Protein AF-A0A847VNG2-F1 (afdb_monomer_lite)

Secondary structure (DSSP, 8-state):
-HHHHHHHHHHHHHHHHHHHHHHPPPP--HHHHHHHH--TTEEEEEETTEEEEEE--S-TT-SS-----

Sequence (69 aa):
MSVWLLRLLGALLVLSAVALALSRAPDRSVESLVARWAPPPSDFVEVNGMVVHVRDQGPRGDPLPIVLI

Radius of gyration: 24.05 Å; chains: 1; bounding box: 44×31×66 Å

pLDDT: mean 94.1, std 4.8, range [62.62, 98.62]

Structure (mmCIF, N/CA/C/O backbone):
data_AF-A0A847VNG2-F1
#
_entry.id   AF-A0A847VNG2-F1
#
loop_
_atom_site.group_PDB
_atom_site.id
_atom_site.type_symbol
_atom_site.label_atom_id
_atom_site.label_alt_id
_atom_site.label_comp_id
_atom_site.label_asym_id
_atom_site.label_entity_id
_atom_site.label_seq_id
_atom_site.pdbx_PDB_ins_code
_atom_site.Cartn_x
_atom_site.Cartn_y
_atom_site.Cartn_z
_atom_site.occupancy
_atom_site.B_iso_or_equiv
_atom_site.auth_seq_id
_atom_site.auth_comp_id
_atom_site.auth_asym_id
_atom_site.auth_atom_id
_atom_site.pdbx_PDB_model_num
ATOM 1 N N . MET A 1 1 ? 23.909 21.620 -38.746 1.00 62.62 1 MET A N 1
ATOM 2 C CA . MET A 1 1 ? 22.996 21.684 -37.578 1.00 62.62 1 MET A CA 1
ATOM 3 C C . MET A 1 1 ? 21.983 20.538 -37.502 1.00 62.62 1 MET A C 1
ATOM 5 O O . MET A 1 1 ? 21.847 19.980 -36.426 1.00 62.62 1 MET A O 1
ATOM 9 N N . SER A 1 2 ? 21.311 20.142 -38.592 1.00 82.44 2 SER A N 1
ATOM 10 C CA . SER A 1 2 ? 20.198 19.165 -38.545 1.00 82.44 2 SER A CA 1
ATOM 11 C C . SER A 1 2 ? 20.556 17.761 -38.004 1.00 82.44 2 SER A C 1
ATOM 13 O O . SER A 1 2 ? 19.878 17.251 -37.118 1.00 82.44 2 SER A O 1
ATOM 15 N N . VAL A 1 3 ? 21.669 17.156 -38.442 1.00 91.56 3 VAL A N 1
ATOM 16 C CA . VAL A 1 3 ? 22.041 15.778 -38.036 1.00 91.56 3 VAL A CA 1
ATOM 17 C C . VAL A 1 3 ? 22.318 15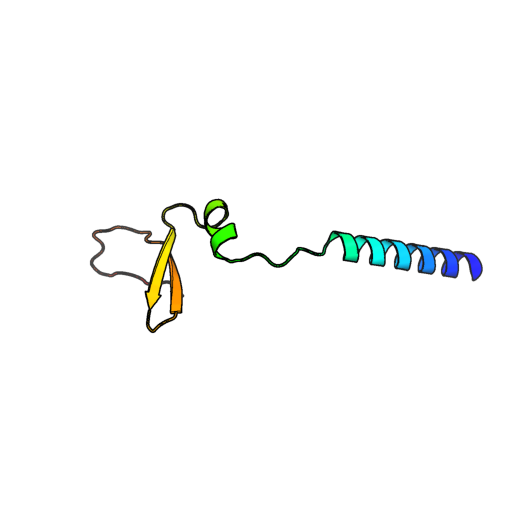.652 -36.532 1.00 91.56 3 VAL A C 1
ATOM 19 O O . VAL A 1 3 ? 21.979 14.642 -35.924 1.00 91.56 3 VAL A O 1
ATOM 22 N N . TRP A 1 4 ? 22.900 16.680 -35.910 1.00 95.12 4 TRP A N 1
ATOM 23 C CA . TRP A 1 4 ? 23.152 16.687 -34.466 1.00 95.12 4 TRP A CA 1
ATOM 24 C C . TRP A 1 4 ? 21.860 16.795 -33.658 1.00 95.12 4 TRP A C 1
ATOM 26 O O . TRP A 1 4 ? 21.706 16.075 -32.677 1.00 95.12 4 TRP A O 1
ATOM 36 N N . LEU A 1 5 ? 20.906 17.618 -34.107 1.00 95.94 5 LEU A N 1
ATOM 37 C CA . LEU A 1 5 ? 19.594 17.724 -33.471 1.00 95.94 5 LEU A CA 1
ATOM 38 C C . LEU A 1 5 ? 18.815 16.404 -33.563 1.00 95.94 5 LEU A C 1
ATOM 40 O O . LEU A 1 5 ? 18.263 1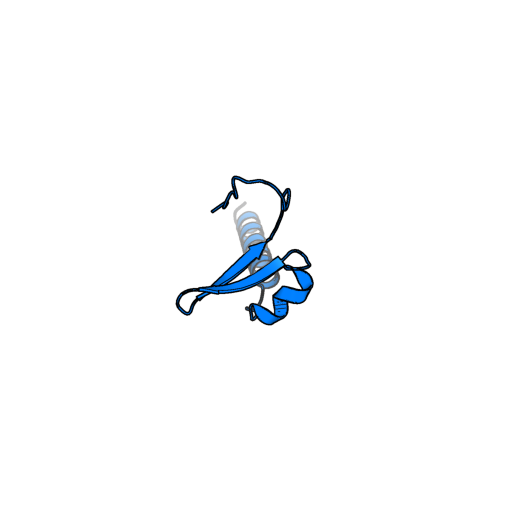5.952 -32.565 1.00 95.94 5 LEU A O 1
ATOM 44 N N . LEU A 1 6 ? 18.836 15.744 -34.726 1.00 95.94 6 LEU A N 1
ATOM 45 C CA . LEU A 1 6 ? 18.201 14.434 -34.910 1.00 95.94 6 LEU A CA 1
ATOM 46 C C . LEU A 1 6 ? 18.843 13.348 -34.034 1.00 95.94 6 LEU A C 1
ATOM 48 O O . LEU A 1 6 ? 18.133 12.524 -33.464 1.00 95.94 6 LEU A O 1
ATOM 52 N N . ARG A 1 7 ? 20.173 13.363 -33.876 1.00 97.06 7 ARG A N 1
ATOM 53 C CA . ARG A 1 7 ? 20.883 12.446 -32.968 1.00 97.06 7 ARG A CA 1
ATOM 54 C C . ARG A 1 7 ? 20.515 12.680 -31.507 1.00 97.06 7 ARG A C 1
ATOM 56 O O . ARG A 1 7 ? 20.285 11.710 -30.794 1.00 97.06 7 ARG A O 1
ATOM 63 N N . LEU A 1 8 ? 20.436 13.939 -31.074 1.00 97.94 8 LEU A N 1
ATOM 64 C CA . LEU A 1 8 ? 20.025 14.285 -29.711 1.00 97.94 8 LEU A CA 1
ATOM 65 C C . LEU A 1 8 ? 18.579 13.869 -29.442 1.00 97.94 8 LEU A C 1
ATOM 67 O O . LEU A 1 8 ? 18.309 13.266 -28.408 1.00 97.94 8 LEU A O 1
ATOM 71 N N . LEU A 1 9 ? 17.670 14.121 -30.387 1.00 97.81 9 LEU A N 1
ATOM 72 C CA . LEU A 1 9 ? 16.278 13.693 -30.273 1.00 97.81 9 LEU A CA 1
ATOM 73 C C . LEU A 1 9 ? 16.164 12.164 -30.217 1.00 97.81 9 LEU A C 1
ATOM 75 O O . LEU A 1 9 ? 15.462 11.635 -29.361 1.00 97.81 9 LEU A O 1
ATOM 79 N N . GLY A 1 10 ? 16.888 11.449 -31.082 1.00 98.12 10 GLY A N 1
ATOM 80 C CA . GLY A 1 10 ? 16.929 9.987 -31.063 1.00 98.12 10 GLY A CA 1
ATOM 81 C C . GLY A 1 10 ? 17.478 9.435 -29.746 1.00 98.12 10 GLY A C 1
ATOM 82 O O . GLY A 1 10 ? 16.882 8.531 -29.166 1.00 98.12 10 GLY A O 1
ATOM 83 N N . ALA A 1 11 ? 18.567 10.013 -29.231 1.00 98.31 11 ALA A N 1
ATOM 84 C CA . ALA A 1 11 ? 19.131 9.633 -27.939 1.00 98.31 11 ALA A CA 1
ATOM 85 C C . ALA A 1 11 ? 18.142 9.884 -26.795 1.00 98.31 11 ALA A C 1
ATOM 87 O O . ALA A 1 11 ? 17.953 9.011 -25.951 1.00 98.31 11 ALA A O 1
ATOM 88 N N . LEU A 1 12 ? 17.468 11.037 -26.796 1.00 98.50 12 LEU A N 1
ATOM 89 C CA . LEU A 1 12 ? 16.451 11.361 -25.801 1.00 98.50 12 LEU A CA 1
ATOM 90 C C . LEU A 1 12 ? 15.295 10.356 -25.842 1.00 98.50 12 LEU A C 1
ATOM 92 O O . LEU A 1 12 ? 14.914 9.847 -24.796 1.00 98.50 12 LEU A O 1
ATOM 96 N N . LEU A 1 13 ? 14.795 10.004 -27.030 1.00 98.56 13 LEU A N 1
ATOM 97 C CA . LEU A 1 13 ? 13.730 9.007 -27.185 1.00 98.56 13 LEU A CA 1
ATOM 98 C C . LEU A 1 13 ? 14.135 7.633 -26.640 1.00 98.56 13 LEU A C 1
ATOM 100 O O . LEU A 1 13 ? 13.355 7.010 -25.920 1.00 98.56 13 LEU A O 1
ATOM 104 N N . VAL A 1 14 ? 15.354 7.174 -26.939 1.00 98.44 14 VAL A N 1
ATOM 105 C CA . VAL A 1 14 ? 15.869 5.897 -26.416 1.00 98.44 14 VAL A CA 1
ATOM 106 C C . VAL A 1 14 ? 15.989 5.946 -24.894 1.00 98.44 14 VAL A C 1
ATOM 108 O O . VAL A 1 14 ? 15.519 5.034 -24.215 1.00 98.44 14 VAL A O 1
ATOM 111 N N . LEU A 1 15 ? 16.560 7.019 -24.342 1.00 98.62 15 LEU A N 1
ATOM 112 C CA . LEU A 1 15 ? 16.691 7.188 -22.894 1.00 98.62 15 LEU A CA 1
ATOM 113 C C . LEU A 1 15 ? 15.324 7.240 -22.204 1.00 98.62 15 LEU A C 1
ATOM 115 O O . LEU A 1 15 ? 15.139 6.593 -21.175 1.00 98.62 15 LEU A O 1
ATOM 119 N N . SER A 1 16 ? 14.352 7.947 -22.781 1.00 98.38 16 SER A N 1
ATOM 120 C CA . SER A 1 16 ? 12.984 8.003 -22.262 1.00 98.38 16 SER A CA 1
ATOM 121 C C . SER A 1 16 ? 12.295 6.639 -22.303 1.00 98.38 16 SER A C 1
ATOM 123 O O . SER A 1 16 ? 11.652 6.261 -21.326 1.00 98.38 16 SER A O 1
ATOM 125 N N . ALA A 1 17 ? 12.455 5.872 -23.386 1.00 98.12 17 ALA A N 1
ATOM 126 C CA . ALA A 1 17 ? 11.892 4.526 -23.486 1.00 98.12 17 ALA A CA 1
ATOM 127 C C . ALA A 1 17 ? 12.482 3.580 -22.426 1.00 98.12 17 ALA A C 1
ATOM 129 O O . ALA A 1 17 ? 11.742 2.844 -21.773 1.00 98.12 17 ALA A O 1
ATOM 130 N N . VAL A 1 18 ? 13.799 3.643 -22.203 1.00 98.31 18 VAL A N 1
ATOM 131 C CA . VAL A 1 18 ? 14.472 2.875 -21.144 1.00 98.31 18 VAL A CA 1
ATOM 132 C C . VAL A 1 18 ? 13.981 3.303 -19.761 1.00 98.31 18 VAL A C 1
ATOM 134 O O . VAL A 1 18 ? 13.640 2.450 -18.945 1.00 98.31 18 VAL A O 1
ATOM 137 N N . ALA A 1 19 ? 13.891 4.609 -19.500 1.00 98.06 19 ALA A N 1
ATOM 138 C CA . ALA A 1 19 ? 13.406 5.125 -18.223 1.00 98.06 19 ALA A CA 1
ATOM 139 C C . ALA A 1 19 ? 11.971 4.663 -17.925 1.00 98.06 19 ALA A C 1
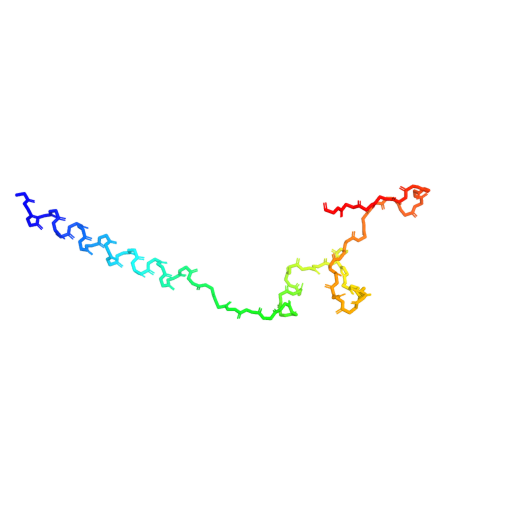ATOM 141 O O . ALA A 1 19 ? 11.687 4.247 -16.804 1.00 98.06 19 ALA A O 1
ATOM 142 N N . LEU A 1 20 ? 11.089 4.669 -18.929 1.00 97.38 20 LEU A N 1
ATOM 143 C CA . LEU A 1 20 ? 9.716 4.183 -18.792 1.00 97.38 20 LEU A CA 1
ATOM 144 C C . LEU A 1 20 ? 9.656 2.672 -18.525 1.00 97.38 20 LEU A C 1
ATOM 146 O O . LEU A 1 20 ? 8.853 2.212 -17.716 1.00 97.38 20 LEU A O 1
ATOM 150 N N . ALA A 1 21 ? 10.515 1.889 -19.181 1.00 96.00 21 ALA A N 1
ATOM 151 C CA . ALA A 1 21 ? 10.592 0.452 -18.938 1.00 96.00 21 ALA A CA 1
ATOM 152 C C . ALA A 1 21 ? 11.058 0.138 -17.505 1.00 96.00 21 ALA A C 1
ATOM 154 O O . ALA A 1 21 ? 10.526 -0.777 -16.877 1.00 96.00 21 ALA A O 1
ATOM 155 N N . LEU A 1 22 ? 12.015 0.911 -16.979 1.00 96.75 22 LEU A N 1
ATOM 156 C CA . LEU A 1 22 ? 12.548 0.749 -15.622 1.00 96.75 22 LEU A CA 1
ATOM 157 C C . LEU A 1 22 ? 11.622 1.297 -14.527 1.00 96.75 22 LEU A C 1
ATOM 159 O O . LEU A 1 22 ? 11.689 0.826 -13.395 1.00 96.75 22 LEU A O 1
ATOM 163 N N . SER A 1 23 ? 10.768 2.278 -14.833 1.00 96.62 23 SER A N 1
ATOM 164 C CA . SER A 1 23 ? 9.823 2.850 -13.862 1.00 96.62 23 SER A CA 1
ATOM 165 C C . SER A 1 23 ? 8.565 2.005 -13.663 1.00 96.62 23 SER A C 1
ATOM 167 O O . SER A 1 23 ? 7.812 2.232 -12.714 1.00 96.62 23 SER A O 1
ATOM 169 N N . ARG A 1 24 ? 8.325 1.020 -14.534 1.00 94.62 24 ARG A N 1
ATOM 170 C CA . ARG A 1 24 ? 7.183 0.119 -14.413 1.00 94.62 24 ARG A CA 1
ATOM 171 C C . ARG A 1 24 ? 7.300 -0.727 -13.142 1.00 94.62 24 ARG A C 1
ATOM 173 O O . ARG A 1 24 ? 8.199 -1.554 -13.012 1.00 94.62 24 ARG A O 1
ATOM 180 N N . ALA A 1 25 ? 6.314 -0.608 -12.259 1.00 93.00 25 ALA A N 1
ATOM 181 C CA . ALA A 1 25 ? 6.096 -1.556 -11.174 1.00 93.00 25 ALA A CA 1
ATOM 182 C C . ALA A 1 25 ? 5.083 -2.636 -11.606 1.00 93.00 25 ALA A C 1
ATOM 184 O O . ALA A 1 25 ? 4.116 -2.313 -12.299 1.00 93.00 25 ALA A O 1
ATOM 185 N N . PRO A 1 26 ? 5.287 -3.915 -11.242 1.00 91.88 26 PRO A N 1
ATOM 186 C CA . PRO A 1 26 ? 4.274 -4.943 -11.440 1.00 91.88 26 PRO A CA 1
ATOM 187 C C . PRO A 1 26 ? 3.129 -4.772 -10.440 1.00 91.88 26 PRO A C 1
ATOM 189 O O . PRO A 1 26 ? 3.360 -4.370 -9.295 1.00 91.88 26 PRO A O 1
ATOM 192 N N . ASP A 1 27 ? 1.927 -5.169 -10.848 1.00 94.81 27 ASP A N 1
ATOM 193 C CA . ASP A 1 27 ? 0.786 -5.256 -9.942 1.00 94.81 27 ASP A CA 1
ATOM 194 C C . ASP A 1 27 ? 1.064 -6.290 -8.841 1.00 94.81 27 ASP A C 1
ATOM 196 O O . ASP A 1 27 ? 1.672 -7.343 -9.064 1.00 94.81 27 ASP A O 1
ATOM 200 N N . ARG A 1 28 ? 0.647 -5.966 -7.618 1.00 94.12 28 ARG A N 1
ATOM 201 C CA . ARG A 1 28 ? 0.825 -6.788 -6.417 1.00 94.12 28 ARG A CA 1
ATOM 202 C C . ARG A 1 28 ? -0.525 -6.909 -5.731 1.00 94.12 28 ARG A C 1
ATOM 204 O O . ARG A 1 28 ? -1.278 -5.939 -5.700 1.00 94.12 28 ARG A O 1
ATOM 211 N N . SER A 1 29 ? -0.814 -8.070 -5.151 1.00 94.00 29 SER A N 1
ATOM 212 C CA . SER A 1 29 ? -2.001 -8.202 -4.308 1.00 94.00 29 SER A CA 1
ATOM 213 C C . SER A 1 29 ? -1.826 -7.371 -3.035 1.00 94.00 29 SER A C 1
ATOM 215 O O . SER A 1 29 ? -0.700 -7.212 -2.543 1.00 94.00 29 SER A O 1
ATOM 217 N N . VAL A 1 30 ? -2.925 -6.849 -2.494 1.00 90.56 30 VAL A N 1
ATOM 218 C CA . VAL A 1 30 ? -2.900 -6.007 -1.291 1.00 90.56 30 VAL A CA 1
ATOM 219 C C . VAL A 1 30 ? -2.322 -6.778 -0.104 1.00 90.56 30 VAL A C 1
ATOM 221 O O . VAL A 1 30 ? -1.476 -6.254 0.617 1.00 90.56 30 VAL A O 1
ATOM 224 N N . GLU A 1 31 ? -2.672 -8.054 0.041 1.00 92.12 31 GLU A N 1
ATOM 225 C CA . GLU A 1 31 ? -2.234 -8.932 1.134 1.00 92.12 31 GLU A CA 1
ATOM 226 C C . GLU A 1 31 ? -0.707 -9.067 1.167 1.00 92.12 31 GLU A C 1
ATOM 228 O O . GLU A 1 31 ? -0.099 -9.061 2.237 1.00 92.12 31 GLU A O 1
ATOM 233 N N . SER A 1 32 ? -0.065 -9.111 -0.007 1.00 94.81 32 SER A N 1
ATOM 234 C CA . SER A 1 32 ? 1.398 -9.186 -0.108 1.00 94.81 32 SER A CA 1
ATOM 235 C C . SER A 1 32 ? 2.103 -7.913 0.378 1.00 94.81 32 SER A C 1
ATOM 237 O O . SER A 1 3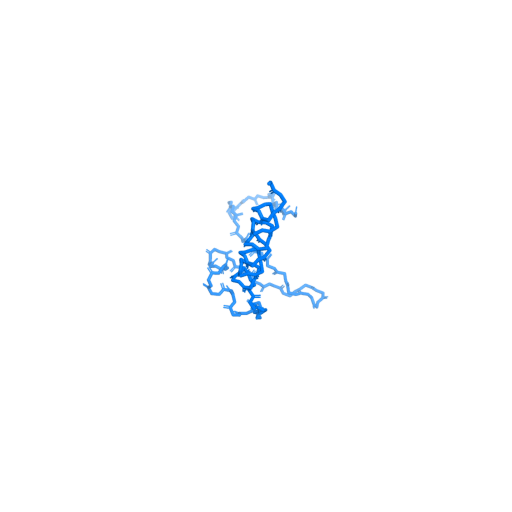2 ? 3.286 -7.944 0.724 1.00 94.81 32 SER A O 1
ATOM 239 N N . LEU A 1 33 ? 1.383 -6.789 0.399 1.00 94.19 33 LEU A N 1
ATOM 240 C CA . LEU A 1 33 ? 1.889 -5.474 0.779 1.00 94.19 33 LEU A CA 1
ATOM 241 C C . LEU A 1 33 ? 1.658 -5.162 2.263 1.00 94.19 33 LEU A C 1
ATOM 243 O O . LEU A 1 33 ? 2.431 -4.384 2.828 1.00 94.19 33 LEU A O 1
ATOM 247 N N . VAL A 1 34 ? 0.663 -5.790 2.904 1.00 94.81 34 VAL A N 1
ATOM 248 C CA . VAL A 1 34 ? 0.275 -5.544 4.308 1.00 94.81 34 VAL A CA 1
ATOM 249 C C . VAL A 1 34 ? 1.472 -5.633 5.251 1.00 94.81 34 VAL A C 1
ATOM 251 O O . VAL A 1 34 ? 1.723 -4.701 6.009 1.00 94.81 34 VAL A O 1
ATOM 254 N N . ALA A 1 35 ? 2.274 -6.696 5.149 1.00 94.12 35 ALA A N 1
ATOM 255 C CA . ALA A 1 35 ? 3.407 -6.916 6.050 1.00 94.12 35 ALA A CA 1
ATOM 256 C C . ALA A 1 35 ? 4.443 -5.777 6.020 1.00 94.12 35 ALA A C 1
ATOM 258 O O . ALA A 1 35 ? 5.081 -5.489 7.030 1.00 94.12 35 ALA A O 1
ATOM 259 N N . ARG A 1 36 ? 4.618 -5.125 4.864 1.00 95.56 36 ARG A N 1
ATOM 260 C CA . ARG A 1 36 ? 5.574 -4.024 4.701 1.00 95.56 36 ARG A CA 1
ATOM 261 C C . ARG A 1 36 ? 4.959 -2.664 5.026 1.00 95.56 36 ARG A C 1
ATOM 263 O O . ARG A 1 36 ? 5.661 -1.804 5.549 1.00 95.56 36 ARG A O 1
ATOM 270 N N . TRP A 1 37 ? 3.696 -2.455 4.666 1.00 95.19 37 TRP A N 1
ATOM 271 C CA . TRP A 1 37 ? 3.093 -1.119 4.604 1.00 95.19 37 TRP A CA 1
ATOM 272 C C . TRP A 1 37 ? 2.009 -0.857 5.649 1.00 95.19 37 TRP A C 1
ATOM 274 O O . TRP A 1 37 ? 1.692 0.301 5.901 1.00 95.19 37 TRP A O 1
ATOM 284 N N . ALA A 1 38 ? 1.482 -1.894 6.297 1.00 96.06 38 ALA A N 1
ATOM 285 C CA . ALA A 1 38 ? 0.472 -1.780 7.342 1.00 96.06 38 ALA A CA 1
ATOM 286 C C . ALA A 1 38 ? 0.922 -2.473 8.644 1.00 96.06 38 ALA A C 1
ATOM 288 O O . ALA A 1 38 ? 0.229 -3.358 9.144 1.00 96.06 38 ALA A O 1
ATOM 289 N N . PRO A 1 39 ? 2.075 -2.090 9.232 1.00 95.44 39 PRO A N 1
ATOM 290 C CA . PRO A 1 39 ? 2.447 -2.577 10.555 1.00 95.44 39 PRO A CA 1
ATOM 291 C C . PRO A 1 39 ? 1.481 -2.036 11.628 1.00 95.44 39 PRO A C 1
ATOM 293 O O . PRO A 1 39 ? 0.795 -1.025 11.388 1.00 95.44 39 PRO A O 1
ATOM 296 N N . PRO A 1 40 ? 1.458 -2.647 12.830 1.00 93.50 40 PRO A N 1
ATOM 297 C CA . PRO A 1 40 ? 0.709 -2.134 13.973 1.00 93.50 40 PRO A CA 1
ATOM 298 C C . PRO A 1 40 ? 0.955 -0.632 14.211 1.00 93.50 40 PRO A C 1
ATOM 300 O O . PRO A 1 40 ? 2.077 -0.157 14.006 1.00 93.50 40 PRO A O 1
ATOM 303 N N . PRO A 1 41 ? -0.056 0.138 14.651 1.00 93.94 41 PRO A N 1
ATOM 304 C CA . PRO A 1 41 ? -1.437 -0.255 14.964 1.00 93.94 41 PRO A CA 1
ATOM 305 C C . PRO A 1 41 ? -2.387 -0.206 13.743 1.00 93.94 41 PRO A C 1
ATOM 307 O O . PRO A 1 41 ? -3.433 0.429 13.799 1.00 93.94 41 PRO A O 1
ATOM 310 N N . SER A 1 42 ? -2.007 -0.796 12.605 1.00 96.00 42 SER A N 1
ATOM 311 C CA . SER A 1 42 ? -2.929 -1.002 11.478 1.00 96.00 42 SER A CA 1
ATOM 312 C C . SER A 1 42 ? -3.777 -2.248 11.672 1.00 96.00 42 SER A C 1
ATOM 314 O O . SER A 1 42 ? -3.215 -3.301 11.960 1.00 96.00 42 SER A O 1
ATOM 316 N N . ASP A 1 43 ? -5.068 -2.134 11.378 1.00 94.56 43 ASP A N 1
ATOM 317 C CA . ASP A 1 43 ? -6.019 -3.242 11.326 1.00 94.56 43 ASP A CA 1
ATOM 318 C C . ASP A 1 43 ? -6.868 -3.173 10.051 1.00 94.56 43 ASP A C 1
ATOM 320 O O . ASP A 1 43 ? -7.016 -2.121 9.424 1.00 94.56 43 ASP A O 1
ATOM 324 N N . PHE A 1 44 ? -7.429 -4.315 9.660 1.00 95.19 44 PHE A N 1
ATOM 325 C CA . PHE A 1 44 ? -8.326 -4.437 8.514 1.00 95.19 44 PHE A CA 1
ATOM 326 C C . PHE A 1 44 ? -9.652 -5.026 8.984 1.00 95.19 44 PHE A C 1
ATOM 328 O O . PHE A 1 44 ? -9.681 -6.133 9.521 1.00 95.19 44 PHE A O 1
ATOM 335 N N . VAL A 1 45 ? -10.7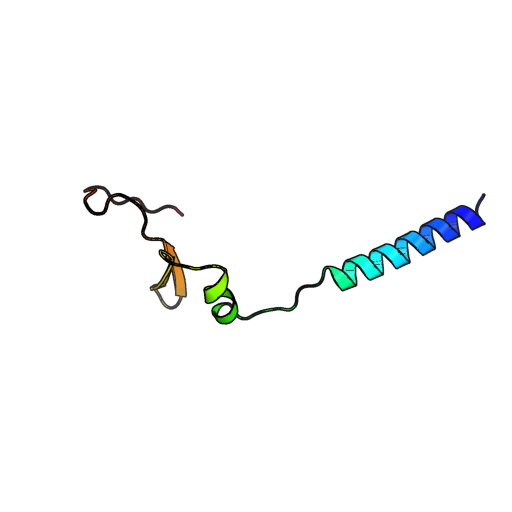38 -4.279 8.794 1.00 94.94 45 VAL A N 1
ATOM 336 C CA . VAL A 1 45 ? -12.080 -4.646 9.265 1.00 94.94 45 VAL A CA 1
ATOM 337 C C . VAL A 1 45 ? -13.053 -4.747 8.100 1.00 94.94 45 VAL A C 1
ATOM 339 O O . VAL A 1 45 ? -12.985 -3.967 7.152 1.00 94.94 45 VAL A O 1
ATOM 342 N N . GLU A 1 46 ? -13.966 -5.713 8.163 1.00 96.25 46 GLU A N 1
ATOM 343 C CA . GLU A 1 46 ? -15.022 -5.861 7.165 1.00 96.25 46 GLU A CA 1
ATOM 344 C C . GLU A 1 46 ? -16.215 -4.965 7.519 1.00 96.25 46 GLU A C 1
ATOM 346 O O . GLU A 1 46 ? -16.771 -5.048 8.615 1.00 96.25 46 GLU A O 1
ATOM 351 N N . VAL A 1 47 ? -16.621 -4.108 6.583 1.00 95.50 47 VAL A N 1
ATOM 352 C CA . VAL A 1 47 ? -17.773 -3.212 6.714 1.00 95.50 47 VAL A CA 1
ATOM 353 C C . VAL A 1 47 ? -18.593 -3.300 5.435 1.00 95.50 47 VAL A C 1
ATOM 355 O O . VAL A 1 47 ? -18.121 -2.920 4.367 1.00 95.50 47 VAL A O 1
ATOM 358 N N . ASN A 1 48 ? -19.830 -3.794 5.526 1.00 96.62 48 ASN A N 1
ATOM 359 C CA . ASN A 1 48 ? -20.747 -3.921 4.383 1.00 96.62 48 ASN A CA 1
ATOM 360 C C . ASN A 1 48 ? -20.121 -4.632 3.160 1.00 96.62 48 ASN A C 1
ATOM 362 O O . ASN A 1 48 ? -20.326 -4.212 2.022 1.00 96.62 48 ASN A O 1
ATOM 366 N N . GLY A 1 49 ? -19.333 -5.689 3.391 1.00 95.75 49 GLY A N 1
ATOM 367 C CA . GLY A 1 49 ? -18.650 -6.448 2.335 1.00 95.75 49 GLY A CA 1
ATOM 368 C C . GLY A 1 49 ? -17.392 -5.780 1.762 1.00 95.75 49 GLY A C 1
ATOM 369 O O . GLY A 1 49 ? -16.841 -6.269 0.777 1.00 95.75 49 GLY A O 1
ATOM 370 N N . MET A 1 50 ? -16.925 -4.676 2.352 1.00 95.12 50 MET A N 1
ATOM 371 C CA . MET A 1 50 ? -15.665 -4.015 2.007 1.00 95.12 50 MET A CA 1
ATOM 372 C C . MET A 1 50 ? -14.639 -4.197 3.125 1.00 95.12 50 MET A C 1
ATOM 374 O O . MET A 1 50 ? -14.954 -4.019 4.298 1.00 95.12 50 MET A O 1
ATOM 378 N N . VAL A 1 51 ? -13.392 -4.493 2.759 1.00 94.38 51 VAL A N 1
ATOM 379 C CA . VAL A 1 51 ? -12.267 -4.501 3.701 1.00 94.38 51 VAL A CA 1
ATOM 380 C C . VAL A 1 51 ? -11.720 -3.079 3.834 1.00 94.38 51 VAL A C 1
ATOM 382 O O . VAL A 1 51 ? -11.200 -2.519 2.869 1.00 94.38 51 VAL A O 1
ATOM 385 N N . VAL A 1 52 ? -11.834 -2.499 5.027 1.00 94.38 52 VAL A N 1
ATOM 386 C CA . VAL A 1 52 ? -11.391 -1.136 5.346 1.00 94.38 52 VAL A CA 1
ATOM 387 C C . VAL A 1 52 ? -10.122 -1.190 6.189 1.00 94.38 52 VAL A C 1
ATOM 389 O O . VAL A 1 52 ? -10.078 -1.867 7.216 1.00 94.38 52 VAL A O 1
ATOM 392 N N . HIS A 1 53 ? -9.091 -0.455 5.768 1.00 95.56 53 HIS A N 1
ATOM 393 C CA . HIS A 1 53 ? -7.884 -0.233 6.567 1.00 95.56 53 HIS A CA 1
ATOM 394 C C . HIS A 1 53 ? -8.147 0.863 7.601 1.00 95.56 53 HIS A C 1
ATOM 396 O O . HIS A 1 53 ? -8.531 1.976 7.249 1.00 95.56 53 HIS A O 1
ATOM 402 N N . VAL A 1 54 ? -7.921 0.550 8.872 1.00 94.75 54 VAL A N 1
ATOM 403 C CA . VAL A 1 54 ? -8.075 1.467 10.003 1.00 94.75 54 VAL A C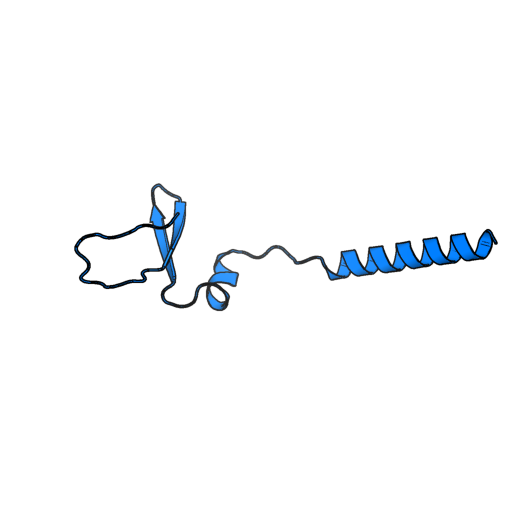A 1
ATOM 404 C C . VAL A 1 54 ? -6.799 1.479 10.839 1.00 94.75 54 VAL A C 1
ATOM 406 O O . VAL A 1 54 ? -6.031 0.516 10.865 1.00 94.75 54 VAL A O 1
ATOM 409 N N . ARG A 1 55 ? -6.547 2.601 11.515 1.00 95.00 55 ARG A N 1
ATOM 410 C CA . ARG A 1 55 ? -5.492 2.717 12.521 1.00 95.00 55 ARG A CA 1
ATOM 411 C C . ARG A 1 55 ? -6.085 3.263 13.808 1.00 95.00 55 ARG A C 1
ATOM 413 O O . ARG A 1 55 ? -6.476 4.427 13.842 1.00 95.00 55 ARG A O 1
ATOM 420 N N . ASP A 1 56 ? -6.124 2.436 14.847 1.00 91.94 56 ASP A N 1
ATOM 421 C CA . ASP A 1 56 ? -6.573 2.863 16.173 1.00 91.94 56 ASP A CA 1
ATOM 422 C C . ASP A 1 56 ? -5.453 3.654 16.862 1.00 91.94 56 ASP A C 1
ATOM 424 O O . ASP A 1 56 ? -4.410 3.110 17.243 1.00 91.94 56 ASP A O 1
ATOM 428 N N . GLN A 1 57 ? -5.633 4.971 16.947 1.00 92.81 57 GLN A N 1
ATOM 429 C CA . GLN A 1 57 ? -4.686 5.889 17.569 1.00 92.81 57 GLN A CA 1
ATOM 430 C C . GLN A 1 57 ? -5.429 6.970 18.351 1.00 92.81 57 GLN A C 1
ATOM 432 O O . GLN A 1 57 ? -6.426 7.512 17.887 1.00 92.81 57 GLN A O 1
ATOM 437 N N . GLY A 1 58 ? -4.875 7.337 19.506 1.00 89.94 58 GLY A N 1
ATOM 438 C CA . GLY A 1 58 ? -5.411 8.383 20.372 1.00 89.94 58 GLY A CA 1
ATOM 439 C C . GLY A 1 58 ? -5.613 7.908 21.813 1.00 89.94 58 GLY A C 1
ATOM 440 O O . GLY A 1 58 ? -5.282 6.766 22.154 1.00 89.94 58 GLY A O 1
ATOM 441 N N . PRO A 1 59 ? -6.112 8.785 22.699 1.00 90.94 59 PRO A N 1
ATOM 442 C CA . PRO A 1 59 ? -6.388 8.423 24.081 1.00 90.94 59 PRO A CA 1
ATOM 443 C C . PRO A 1 59 ? -7.566 7.442 24.157 1.00 90.94 59 PRO A C 1
ATOM 445 O O . PRO A 1 59 ? -8.701 7.799 23.867 1.00 90.94 59 PRO A O 1
ATOM 448 N N . ARG A 1 60 ? -7.323 6.209 24.621 1.00 87.44 60 ARG A N 1
ATOM 449 C CA . ARG A 1 60 ? -8.372 5.171 24.742 1.00 87.44 60 ARG A CA 1
ATOM 450 C C . ARG A 1 60 ? -9.536 5.532 25.674 1.00 87.44 60 ARG A C 1
ATOM 452 O O . ARG A 1 60 ? -10.572 4.885 25.621 1.00 87.44 60 ARG A O 1
ATOM 459 N N . GLY A 1 61 ? -9.339 6.502 26.566 1.00 91.25 61 GLY A N 1
ATOM 460 C CA . GLY A 1 61 ? -10.351 6.968 27.514 1.00 91.25 61 GLY A CA 1
ATOM 461 C C . GLY A 1 61 ? -11.047 8.263 27.101 1.00 91.25 61 GLY A C 1
ATOM 462 O O . GLY A 1 61 ? -11.755 8.829 27.929 1.00 91.25 61 GLY A O 1
ATOM 463 N N . ASP A 1 62 ? -10.809 8.770 25.887 1.00 93.19 62 ASP A N 1
ATOM 464 C CA . ASP A 1 62 ? -11.479 9.982 25.416 1.00 93.19 62 ASP A CA 1
ATOM 465 C C . ASP A 1 62 ? -12.990 9.716 25.258 1.00 93.19 62 ASP A C 1
ATOM 467 O O . ASP A 1 62 ? -13.370 8.815 24.504 1.00 93.19 62 ASP A O 1
ATOM 471 N N . PRO A 1 63 ? -13.873 10.453 25.961 1.00 92.88 63 PRO A N 1
ATOM 472 C CA . PRO A 1 63 ? -15.317 10.274 25.826 1.00 92.88 63 PRO A CA 1
ATOM 473 C C . PRO A 1 63 ? -15.857 10.710 24.455 1.00 92.88 63 PRO A C 1
ATOM 475 O O . PRO A 1 63 ? -17.018 10.427 24.151 1.00 92.88 63 PRO A O 1
ATOM 478 N N . LEU A 1 64 ? -15.055 11.404 23.640 1.00 94.38 64 LEU A N 1
ATOM 479 C CA . LEU A 1 64 ? -15.427 11.894 22.316 1.00 94.38 64 LEU A CA 1
ATOM 480 C C . LEU A 1 64 ? -14.527 11.260 21.242 1.00 94.38 64 LEU A C 1
ATOM 482 O O . LEU A 1 64 ? -13.548 11.873 20.816 1.00 94.38 64 LEU A O 1
ATOM 486 N N . PRO A 1 65 ? -14.840 10.039 20.770 1.00 90.00 65 PRO A N 1
ATOM 487 C CA . PRO A 1 65 ? -14.058 9.402 19.718 1.00 90.00 65 PRO A CA 1
ATOM 488 C C . PRO A 1 65 ? -14.113 10.215 18.417 1.00 90.00 65 PRO A C 1
ATOM 490 O O . PRO A 1 65 ? -15.171 10.702 18.012 1.00 90.00 65 PRO A O 1
ATOM 493 N N . ILE A 1 66 ? -12.967 10.325 17.741 1.00 92.06 66 ILE A N 1
ATOM 494 C CA . ILE A 1 66 ? -12.820 11.038 16.467 1.00 92.06 66 ILE A CA 1
ATOM 495 C C . ILE A 1 66 ? -12.506 10.026 15.368 1.00 92.06 66 ILE A C 1
ATOM 497 O O . ILE A 1 66 ? -11.622 9.186 15.520 1.00 92.06 66 ILE A O 1
ATOM 501 N N . VAL A 1 67 ? -13.200 10.148 14.237 1.00 92.19 67 VAL A N 1
ATOM 502 C CA . VAL A 1 67 ? -12.900 9.406 13.007 1.00 92.19 67 VAL A CA 1
ATOM 503 C C . VAL A 1 67 ? -12.370 10.392 11.971 1.00 92.19 67 VAL A C 1
ATOM 505 O O . VAL A 1 67 ? -13.025 11.390 11.675 1.00 92.19 67 VAL A O 1
ATOM 508 N N . LEU A 1 68 ? -11.179 10.116 11.438 1.00 91.81 68 LEU A N 1
ATOM 509 C CA . LEU A 1 68 ? -10.563 10.878 10.350 1.00 91.81 68 LEU A CA 1
ATOM 510 C C . LEU A 1 68 ? -10.803 10.129 9.031 1.00 91.81 68 LEU A C 1
ATOM 512 O O . LEU A 1 68 ? -10.551 8.925 8.976 1.00 91.81 68 LEU A O 1
ATOM 516 N N . ILE A 1 69 ? -11.300 10.833 8.008 1.00 88.81 69 ILE A N 1
ATOM 517 C CA . ILE A 1 69 ? -11.663 10.294 6.682 1.00 88.81 69 ILE A CA 1
ATOM 518 C C . ILE A 1 69 ? -10.862 11.021 5.606 1.00 88.81 69 ILE A C 1
ATOM 520 O O . ILE A 1 69 ? -10.801 12.270 5.683 1.00 88.81 69 ILE A O 1
#

Foldseek 3Di:
DVVVVVVVVVVVVVVVVVVVVVPDDDDDDPVVCCVPPPDPPWDWDDDPNDTDIDHDDDDPPPPDDDDDD